Protein AF-M5AJB6-F1 (afdb_monomer_lite)

Secondary structure (DSSP, 8-state):
--SS--HHHHHHHHHHTT---TTS-GGG--HHHHHHHHTTSTTEEEEEEEE-TTS-EEEEEEEP-EEEEEE-SS-EEEEETTS-EE---TT-----EEEEES--HHHHTTHHHHHHHHHHT-TTHHHH--EEEE-TT--

Sequence (139 aa):
KHAFMQKVDVERDLKRLGFTPYGKLLDSIDLHRMERNLRVNSLLRGAELYASPSGQLYLTVEQKDPLFMVVRSDTSFYVSTDRSVIVPNLQYAAPVLMASGDISLSLATGPLFDLIAFISDDPFWSNFFAQVYVPDNGQ

Radius of gyration: 18.7 Å; chains: 1; bounding box: 46×28×57 Å

pLDDT: mean 87.96, std 9.35, range [40.88, 97.62]

Structure (mmCIF, N/CA/C/O backbone):
data_AF-M5AJB6-F1
#
_entry.id   AF-M5AJB6-F1
#
loop_
_atom_site.group_PDB
_atom_site.id
_atom_site.type_symbol
_atom_site.label_atom_id
_atom_site.label_alt_id
_atom_site.label_comp_id
_atom_site.label_asym_id
_atom_site.label_entity_id
_atom_site.label_seq_id
_atom_site.pdbx_PDB_ins_code
_atom_site.Cartn_x
_atom_site.Cartn_y
_atom_site.Cartn_z
_atom_site.occupancy
_atom_site.B_iso_or_equiv
_atom_site.auth_seq_id
_atom_site.auth_comp_id
_atom_site.auth_asym_id
_atom_site.auth_atom_id
_atom_site.pdbx_PDB_model_num
ATOM 1 N N . LYS A 1 1 ? 2.518 17.604 0.159 1.00 40.88 1 LYS A N 1
ATOM 2 C CA . LYS A 1 1 ? 1.750 16.457 -0.385 1.00 40.88 1 LYS A CA 1
ATOM 3 C C . LYS A 1 1 ? 2.081 15.259 0.483 1.00 40.88 1 LYS A C 1
ATOM 5 O O . LYS A 1 1 ? 3.253 14.924 0.570 1.00 40.88 1 LYS A O 1
ATOM 10 N N . HIS A 1 2 ? 1.108 14.714 1.206 1.00 49.09 2 HIS A N 1
ATOM 11 C CA . HIS A 1 2 ? 1.348 13.578 2.093 1.00 49.09 2 HIS A CA 1
ATOM 12 C C . HIS A 1 2 ? 1.319 12.307 1.245 1.00 49.09 2 HIS A C 1
ATOM 14 O O . HIS A 1 2 ? 0.309 12.031 0.605 1.00 49.09 2 HIS A O 1
ATOM 20 N N . ALA A 1 3 ? 2.434 11.577 1.195 1.00 57.22 3 ALA A N 1
ATOM 21 C CA . ALA A 1 3 ? 2.539 10.332 0.431 1.00 57.22 3 ALA A CA 1
ATOM 22 C C . ALA A 1 3 ? 1.650 9.203 1.000 1.00 57.22 3 ALA A C 1
ATOM 24 O O . ALA A 1 3 ? 1.432 8.204 0.326 1.00 57.22 3 ALA A O 1
ATOM 25 N N . PHE A 1 4 ? 1.100 9.391 2.209 1.00 70.12 4 PHE A N 1
ATOM 26 C CA . PHE A 1 4 ? 0.424 8.363 2.999 1.00 70.12 4 PHE A CA 1
ATOM 27 C C . PHE A 1 4 ? -0.831 8.877 3.713 1.00 70.12 4 PHE A C 1
ATOM 29 O O . PHE A 1 4 ? -0.957 10.076 3.998 1.00 70.12 4 PHE A O 1
ATOM 36 N N . MET A 1 5 ? -1.718 7.935 4.051 1.00 81.94 5 MET A N 1
ATOM 37 C CA . MET A 1 5 ? -2.955 8.150 4.800 1.00 81.94 5 MET A CA 1
ATOM 38 C C . MET A 1 5 ? -2.674 8.797 6.152 1.00 81.94 5 MET A C 1
ATOM 40 O O . MET A 1 5 ? -1.782 8.372 6.889 1.00 81.94 5 MET A O 1
ATOM 44 N N . GLN A 1 6 ? -3.451 9.828 6.477 1.00 85.75 6 GLN A N 1
ATOM 45 C CA . GLN A 1 6 ? -3.392 10.528 7.757 1.00 85.75 6 GLN A CA 1
ATOM 46 C C . GLN A 1 6 ? -4.560 10.113 8.655 1.00 85.75 6 GLN A C 1
ATOM 48 O O . GLN A 1 6 ? -5.562 9.568 8.191 1.00 85.75 6 GLN A O 1
ATOM 53 N N . LYS A 1 7 ? -4.484 10.447 9.949 1.00 88.12 7 LYS A N 1
ATOM 54 C CA . LYS A 1 7 ? -5.561 10.177 10.919 1.00 88.12 7 LYS A CA 1
ATOM 55 C C . LYS A 1 7 ? -6.944 10.623 10.416 1.00 88.12 7 LYS A C 1
ATOM 57 O O . LYS A 1 7 ? -7.909 9.878 10.535 1.00 88.12 7 LYS A O 1
ATOM 62 N N . VAL A 1 8 ? -7.029 11.810 9.810 1.00 88.56 8 VAL A N 1
ATOM 63 C CA . VAL A 1 8 ? -8.284 12.368 9.269 1.00 88.56 8 VAL A CA 1
ATOM 64 C C . VAL A 1 8 ? -8.886 11.524 8.142 1.00 88.56 8 VAL A C 1
ATOM 66 O O . VAL A 1 8 ? -10.101 11.517 7.946 1.00 88.56 8 VAL A O 1
ATOM 69 N N . ASP A 1 9 ? -8.055 10.808 7.392 1.00 88.06 9 ASP A N 1
ATOM 70 C CA . ASP A 1 9 ? -8.514 9.939 6.319 1.00 88.06 9 ASP A CA 1
ATOM 71 C C . ASP A 1 9 ? -9.038 8.618 6.877 1.00 88.06 9 ASP A C 1
ATOM 73 O O . ASP A 1 9 ? -10.121 8.191 6.489 1.00 88.06 9 ASP A O 1
ATOM 77 N N . VAL A 1 10 ? -8.344 8.041 7.865 1.00 88.88 10 VAL A N 1
ATOM 78 C CA . VAL A 1 10 ? -8.828 6.864 8.606 1.00 88.88 10 VAL A CA 1
ATOM 79 C C . VAL A 1 10 ? -10.180 7.169 9.257 1.00 88.88 10 VAL A C 1
ATOM 81 O O . VAL A 1 10 ? -11.124 6.393 9.136 1.00 88.88 10 VAL A O 1
ATOM 84 N N . GLU A 1 11 ? -10.325 8.337 9.890 1.00 89.31 11 GLU A N 1
ATOM 85 C CA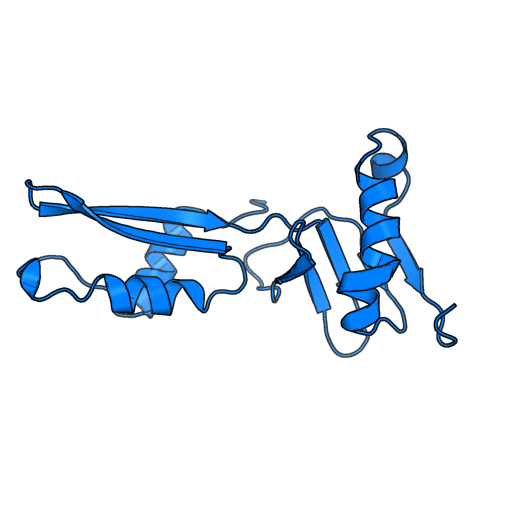 . GLU A 1 11 ? -11.602 8.788 10.456 1.00 89.31 11 GLU A CA 1
ATOM 86 C C . GLU A 1 11 ? -12.699 8.941 9.391 1.00 89.31 11 GLU A C 1
ATOM 88 O O . GLU A 1 11 ? -13.873 8.664 9.654 1.00 89.31 11 GLU A O 1
ATOM 93 N N . ARG A 1 12 ? -12.341 9.382 8.181 1.00 89.19 12 ARG A N 1
ATOM 94 C CA . ARG A 1 12 ? -13.278 9.507 7.059 1.00 89.19 12 ARG A CA 1
ATOM 95 C C . ARG A 1 12 ? -13.720 8.139 6.548 1.00 89.19 12 ARG A C 1
ATOM 97 O O . ARG A 1 12 ? -14.912 7.959 6.297 1.00 89.19 12 ARG A O 1
ATOM 104 N N . ASP A 1 13 ? -12.796 7.194 6.424 1.00 89.12 13 ASP A N 1
ATOM 105 C CA . ASP A 1 13 ? -13.084 5.823 6.007 1.00 89.12 13 ASP A CA 1
ATOM 106 C C . ASP A 1 13 ? -13.970 5.119 7.041 1.00 89.12 13 ASP A C 1
ATOM 108 O O . ASP A 1 13 ? -15.012 4.574 6.680 1.00 89.12 13 ASP A O 1
ATOM 112 N N . LEU A 1 14 ? -13.663 5.251 8.334 1.00 88.94 14 LEU A N 1
ATOM 113 C CA . LEU A 1 14 ? -14.521 4.768 9.421 1.00 88.94 14 LEU A CA 1
ATOM 114 C C . LEU A 1 14 ? -15.950 5.324 9.323 1.00 88.94 14 LEU A C 1
ATOM 116 O O . LEU A 1 14 ? -16.919 4.567 9.398 1.00 88.94 14 LEU A O 1
ATOM 120 N N . LYS A 1 15 ? -16.104 6.637 9.100 1.00 89.75 15 LYS A N 1
ATOM 121 C CA . LYS A 1 15 ? -17.425 7.267 8.922 1.00 89.75 15 LYS A CA 1
ATOM 122 C C . LYS A 1 15 ? -18.164 6.724 7.697 1.00 89.75 15 LYS A C 1
ATOM 124 O O . LYS A 1 15 ? -19.356 6.445 7.792 1.00 89.75 15 LYS A O 1
ATOM 129 N N . ARG A 1 16 ? -17.475 6.543 6.564 1.00 89.75 16 ARG A N 1
ATOM 130 C CA . ARG A 1 16 ? -18.052 5.957 5.337 1.00 89.75 16 ARG A CA 1
ATOM 131 C C . ARG A 1 16 ? -18.504 4.513 5.537 1.00 89.75 16 ARG A C 1
ATOM 133 O O . ARG A 1 16 ? -19.523 4.119 4.984 1.00 89.75 16 ARG A O 1
ATOM 140 N N . LEU A 1 17 ? -17.787 3.759 6.365 1.00 88.94 17 LEU A N 1
ATOM 141 C CA . LEU A 1 17 ? -18.144 2.401 6.776 1.00 88.94 17 LEU A CA 1
ATOM 142 C C . LEU A 1 17 ? -19.270 2.359 7.828 1.00 88.94 17 LEU A C 1
ATOM 144 O O . LEU A 1 17 ? -19.630 1.281 8.300 1.00 88.94 17 LEU A O 1
ATOM 148 N N . GLY A 1 18 ? -19.832 3.512 8.210 1.00 88.81 18 GLY A N 1
ATOM 149 C CA . GLY A 1 18 ? -20.912 3.618 9.193 1.00 88.81 18 GLY A CA 1
ATOM 150 C C . GLY A 1 18 ? -20.455 3.438 10.642 1.00 88.81 18 GLY A C 1
ATOM 151 O O . GLY A 1 18 ? -21.290 3.249 11.532 1.00 88.81 18 GLY A O 1
ATOM 152 N N . PHE A 1 19 ? -19.146 3.496 10.909 1.00 89.00 19 PHE A N 1
ATOM 153 C CA . PHE A 1 19 ? -18.619 3.333 12.256 1.00 89.00 19 PHE A CA 1
ATOM 154 C C . PHE A 1 19 ? -18.970 4.537 13.130 1.00 89.00 19 PHE A C 1
ATOM 156 O O . PHE A 1 19 ? -18.427 5.632 12.997 1.00 89.00 19 PHE A O 1
ATOM 163 N N . THR A 1 20 ? -19.914 4.315 14.037 1.00 86.38 20 THR A N 1
ATOM 164 C CA . THR A 1 20 ? -20.468 5.318 14.951 1.00 86.38 20 THR A CA 1
ATOM 165 C C . THR A 1 20 ? -20.502 4.726 16.360 1.00 86.38 20 THR A C 1
ATOM 167 O O . THR A 1 20 ? -21.552 4.247 16.793 1.00 86.38 20 THR A O 1
ATOM 170 N N . PRO A 1 21 ? -19.350 4.658 17.051 1.00 83.88 21 PRO A N 1
ATOM 171 C CA . PRO A 1 21 ? -19.248 3.991 18.351 1.00 83.88 21 PRO A CA 1
ATOM 172 C C . PRO A 1 21 ? -19.780 4.847 19.511 1.00 83.88 21 PRO A C 1
ATOM 174 O O . PRO A 1 21 ? -20.109 4.322 20.570 1.00 83.88 21 PRO A O 1
ATOM 177 N N . TYR A 1 22 ? -19.880 6.165 19.325 1.00 84.31 22 TYR A N 1
ATOM 178 C CA . TYR A 1 22 ? -20.292 7.094 20.376 1.00 84.31 22 TYR A CA 1
ATOM 179 C C . TYR A 1 22 ? -21.723 6.822 20.855 1.00 84.31 22 TYR A C 1
ATOM 181 O O . TYR A 1 22 ? -22.648 6.726 20.048 1.00 84.31 22 TYR A O 1
ATOM 189 N N . GLY A 1 23 ? -21.896 6.718 22.176 1.00 83.25 23 GLY A N 1
ATOM 190 C CA . GLY A 1 23 ? -23.195 6.477 22.812 1.00 83.25 23 GLY A CA 1
ATOM 191 C C . GLY A 1 23 ? -23.712 5.037 22.706 1.00 83.25 23 GLY A C 1
ATOM 192 O O . GLY A 1 23 ? -24.830 4.774 23.141 1.00 83.25 23 GLY A O 1
ATOM 193 N N . LYS A 1 24 ? -22.927 4.105 22.149 1.00 85.38 24 LYS A N 1
ATOM 194 C CA . LYS A 1 24 ? -23.263 2.676 22.096 1.00 85.38 24 LYS A CA 1
ATOM 195 C C . LYS A 1 24 ? -22.578 1.912 23.224 1.00 85.38 24 LYS A C 1
ATOM 197 O O . LYS A 1 24 ? -21.483 2.271 23.652 1.00 85.38 24 LYS A O 1
ATOM 202 N N . LEU A 1 25 ? -23.219 0.836 23.679 1.00 85.44 25 LEU A N 1
ATOM 203 C CA . LEU A 1 25 ? -22.589 -0.124 24.587 1.00 85.44 25 LEU A CA 1
ATOM 204 C C . LEU A 1 25 ? -21.420 -0.794 23.870 1.00 85.44 25 LEU A C 1
ATOM 206 O O . LEU A 1 25 ? -21.577 -1.211 22.723 1.00 85.44 25 LEU A O 1
ATOM 210 N N . LEU A 1 26 ? -20.279 -0.925 24.543 1.00 83.62 26 LEU A N 1
ATOM 211 C CA . LEU A 1 26 ? -19.068 -1.481 23.941 1.00 83.62 26 LEU A CA 1
ATOM 212 C C . LEU A 1 26 ? -19.302 -2.883 23.356 1.00 83.62 26 LEU A C 1
ATOM 214 O O . LEU A 1 26 ? -18.948 -3.131 22.209 1.00 83.62 26 LEU A O 1
ATOM 218 N N . ASP A 1 27 ? -20.019 -3.732 24.092 1.00 85.25 27 ASP A N 1
ATOM 219 C CA . ASP A 1 27 ? -20.371 -5.103 23.692 1.00 85.25 27 ASP A CA 1
ATOM 220 C C . ASP A 1 27 ? -21.280 -5.169 22.452 1.00 85.25 27 ASP A C 1
ATOM 222 O O . ASP A 1 27 ? -21.392 -6.209 21.810 1.00 85.25 27 ASP A O 1
ATOM 226 N N . SER A 1 28 ? -21.937 -4.060 22.093 1.00 86.69 28 SER A N 1
ATOM 227 C CA . SER A 1 28 ? -22.770 -3.972 20.884 1.00 86.69 28 SER A CA 1
ATOM 228 C C . SER A 1 28 ? -21.977 -3.591 19.629 1.00 86.69 28 SER A C 1
ATOM 230 O O . SER A 1 28 ? -22.531 -3.574 18.527 1.00 86.69 28 SER A O 1
ATOM 232 N N . ILE A 1 29 ? -20.693 -3.249 19.778 1.00 87.31 29 ILE A N 1
ATOM 233 C CA . ILE A 1 29 ? -19.833 -2.801 18.688 1.00 87.31 29 ILE A CA 1
ATOM 234 C C . ILE A 1 29 ? -19.021 -3.991 18.175 1.00 87.31 29 ILE A C 1
ATOM 236 O O . ILE A 1 29 ? -18.123 -4.493 18.843 1.00 87.31 29 ILE A O 1
ATOM 240 N N . ASP A 1 30 ? -19.292 -4.406 16.939 1.00 89.31 30 ASP A N 1
ATOM 241 C CA . ASP A 1 30 ? -18.524 -5.456 16.267 1.00 89.31 30 ASP A CA 1
ATOM 242 C C . ASP A 1 30 ? -17.188 -4.897 15.744 1.00 89.31 30 ASP A C 1
ATOM 244 O O . ASP A 1 30 ? -17.082 -4.422 14.605 1.00 89.31 30 ASP A O 1
ATOM 248 N N . LEU A 1 31 ? -16.169 -4.915 16.610 1.00 90.56 31 LEU A N 1
ATOM 249 C CA . LEU A 1 31 ? -14.827 -4.425 16.288 1.00 90.56 31 LEU A CA 1
ATOM 250 C C . LEU A 1 31 ? -14.186 -5.250 15.163 1.00 90.56 31 LEU A C 1
ATOM 252 O O . LEU A 1 31 ? -13.635 -4.678 14.224 1.00 90.56 31 LEU A O 1
ATOM 256 N N . HIS A 1 32 ? -14.353 -6.574 15.183 1.00 90.25 32 HIS A N 1
ATOM 257 C CA . HIS A 1 32 ? -13.795 -7.472 14.170 1.00 90.25 32 HIS A CA 1
ATOM 258 C C . HIS A 1 32 ? -14.357 -7.228 12.773 1.00 90.25 32 HIS A C 1
ATOM 260 O O . HIS A 1 32 ? -13.634 -7.283 11.775 1.00 90.25 32 HIS A O 1
ATOM 266 N N . ARG A 1 33 ? -15.658 -6.948 12.659 1.00 91.38 33 ARG A N 1
ATOM 267 C CA . ARG A 1 33 ? -16.243 -6.537 11.381 1.00 91.38 33 ARG A CA 1
ATOM 268 C C . ARG A 1 33 ? -15.644 -5.225 10.897 1.00 91.38 33 ARG A C 1
ATOM 270 O O . ARG A 1 33 ? -15.413 -5.092 9.697 1.00 91.38 33 ARG A O 1
ATOM 277 N N . MET A 1 34 ? -15.380 -4.279 11.794 1.00 90.38 34 MET A N 1
ATOM 278 C CA . MET A 1 34 ? -14.765 -3.011 11.413 1.00 90.38 34 MET A CA 1
ATOM 279 C C . MET A 1 34 ? -13.321 -3.191 10.932 1.00 90.38 34 MET A C 1
ATOM 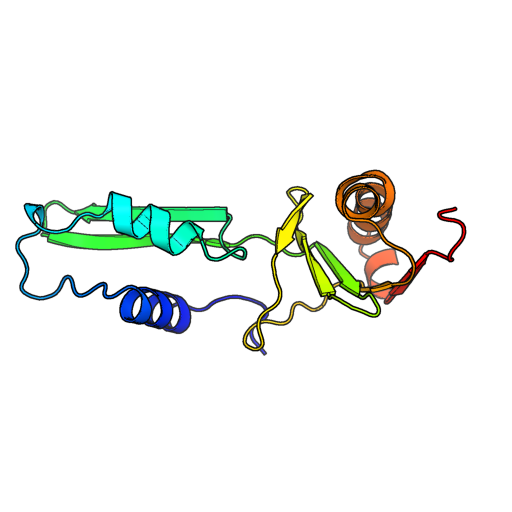281 O O . MET A 1 34 ? -12.969 -2.653 9.885 1.00 90.38 34 MET A O 1
ATOM 285 N N . GLU A 1 35 ? -12.521 -4.017 11.608 1.00 91.44 35 GLU A N 1
ATOM 286 C CA . GLU A 1 35 ? -11.172 -4.386 11.154 1.00 91.44 35 GLU A CA 1
ATOM 287 C C . GLU A 1 35 ? -11.197 -4.996 9.747 1.00 91.44 35 GLU A C 1
ATOM 289 O O . GLU A 1 35 ? -10.437 -4.578 8.872 1.00 91.44 35 GLU A O 1
ATOM 294 N N . ARG A 1 36 ? -12.106 -5.952 9.493 1.00 91.00 36 ARG A N 1
ATOM 295 C CA . ARG A 1 36 ? -12.267 -6.566 8.163 1.00 91.00 36 ARG A CA 1
ATOM 296 C C . ARG A 1 36 ? -12.658 -5.544 7.100 1.00 91.00 36 ARG A C 1
ATOM 298 O O . ARG A 1 36 ? -12.114 -5.578 6.002 1.00 91.00 36 ARG A O 1
ATOM 305 N N . ASN A 1 37 ? -13.575 -4.635 7.422 1.00 91.81 37 ASN A N 1
ATOM 306 C CA . ASN A 1 37 ? -14.015 -3.602 6.489 1.00 91.81 37 ASN A CA 1
ATOM 307 C C . ASN A 1 37 ? -12.889 -2.613 6.154 1.00 91.81 37 ASN A C 1
ATOM 309 O O . ASN A 1 37 ? -12.743 -2.236 4.995 1.00 91.81 37 ASN A O 1
ATOM 313 N N . LEU A 1 38 ? -12.075 -2.218 7.138 1.00 89.75 38 LEU A N 1
ATOM 314 C CA . LEU A 1 38 ? -10.911 -1.360 6.906 1.00 89.75 38 LEU A CA 1
ATOM 315 C C . LEU A 1 38 ? -9.881 -2.041 5.996 1.00 89.75 38 LEU A C 1
ATOM 317 O O . LEU A 1 38 ? -9.355 -1.400 5.090 1.00 89.75 38 LEU A O 1
ATOM 321 N N . ARG A 1 39 ? -9.649 -3.349 6.166 1.00 88.56 39 ARG A N 1
ATOM 322 C CA . ARG A 1 39 ? -8.715 -4.138 5.337 1.00 88.56 39 ARG A CA 1
ATOM 323 C C . ARG A 1 39 ? -9.109 -4.243 3.857 1.00 88.56 39 ARG A C 1
ATOM 325 O O . ARG A 1 39 ? -8.278 -4.643 3.050 1.00 88.56 39 ARG A O 1
ATOM 332 N N . VAL A 1 40 ? -10.333 -3.864 3.473 1.00 88.88 40 VAL A N 1
ATOM 333 C CA . VAL A 1 40 ? -10.727 -3.740 2.053 1.00 88.88 40 VAL A CA 1
ATOM 334 C C . VAL A 1 40 ? -9.939 -2.625 1.356 1.00 88.88 40 VAL A C 1
ATOM 336 O O . VAL A 1 40 ? -9.721 -2.675 0.144 1.00 88.88 40 VAL A O 1
ATOM 339 N N . ASN A 1 41 ? -9.478 -1.619 2.102 1.00 88.94 41 ASN A N 1
ATOM 340 C CA . ASN A 1 41 ? -8.608 -0.591 1.559 1.00 88.94 41 ASN A CA 1
ATOM 341 C C . ASN A 1 41 ? -7.227 -1.190 1.245 1.00 88.94 41 ASN A C 1
ATOM 343 O O . ASN A 1 41 ? -6.454 -1.497 2.148 1.00 88.94 41 ASN A O 1
ATOM 347 N N . SER A 1 42 ? -6.908 -1.318 -0.048 1.00 90.19 42 SER A N 1
ATOM 348 C CA . SER A 1 42 ? -5.675 -1.964 -0.531 1.00 90.19 42 SER A CA 1
ATOM 349 C C . SER A 1 42 ? -4.367 -1.333 -0.038 1.00 90.19 42 SER A C 1
ATOM 351 O O . SER A 1 42 ? -3.330 -1.995 -0.105 1.00 90.19 42 SER A O 1
ATOM 353 N N . LEU A 1 43 ? -4.412 -0.090 0.462 1.00 90.56 43 LEU A N 1
ATOM 354 C CA . LEU A 1 43 ? -3.276 0.599 1.078 1.00 90.56 43 LEU A CA 1
ATOM 355 C C . LEU A 1 43 ? -2.926 0.026 2.457 1.00 90.56 43 LEU A C 1
ATOM 357 O O . LEU A 1 43 ? -1.798 0.183 2.914 1.00 90.56 43 LEU A O 1
ATOM 361 N N . LEU A 1 44 ? -3.871 -0.625 3.137 1.00 91.50 44 LEU A N 1
ATOM 362 C CA . LEU A 1 44 ? -3.658 -1.145 4.481 1.00 91.50 44 LEU A CA 1
ATOM 363 C C . LEU A 1 44 ? -3.090 -2.562 4.414 1.00 91.50 44 LEU A C 1
ATOM 365 O O . LEU A 1 44 ? -3.663 -3.454 3.788 1.00 91.50 44 LEU A O 1
ATOM 369 N N . ARG A 1 45 ? -1.964 -2.778 5.095 1.00 92.00 45 ARG A N 1
ATOM 370 C CA . ARG A 1 45 ? -1.453 -4.117 5.406 1.00 92.00 45 ARG A CA 1
ATOM 371 C C . ARG A 1 45 ? -2.240 -4.717 6.569 1.00 92.00 45 ARG A C 1
ATOM 373 O O . ARG A 1 45 ? -2.605 -5.893 6.541 1.00 92.00 45 ARG A O 1
ATOM 380 N N . GLY A 1 46 ? -2.542 -3.894 7.571 1.00 92.06 46 GLY A N 1
ATOM 381 C CA . GLY A 1 46 ? -3.207 -4.319 8.794 1.00 92.06 46 GLY A CA 1
ATOM 382 C C . GLY A 1 46 ? -4.068 -3.225 9.410 1.00 92.06 46 GLY A C 1
ATOM 383 O O . GLY A 1 46 ? -3.807 -2.033 9.256 1.00 92.06 46 GLY A O 1
ATOM 384 N N . ALA A 1 47 ? -5.105 -3.659 10.118 1.00 93.56 47 ALA A N 1
ATOM 385 C CA . ALA A 1 47 ? -5.904 -2.824 11.001 1.00 93.56 47 ALA A CA 1
ATOM 386 C C . ALA A 1 47 ? -6.255 -3.647 12.243 1.00 93.56 47 ALA A C 1
ATOM 388 O O . ALA A 1 47 ? -6.711 -4.790 12.105 1.00 93.56 47 ALA A O 1
ATOM 389 N N . GLU A 1 48 ? -6.027 -3.064 13.414 1.00 94.25 48 GLU A N 1
ATOM 390 C CA . GLU A 1 48 ? -6.327 -3.639 14.725 1.00 94.25 48 GLU A CA 1
ATOM 391 C C . GLU A 1 48 ? -7.133 -2.630 15.534 1.00 94.25 48 GLU A C 1
ATOM 393 O O . GLU A 1 48 ? -6.708 -1.490 15.725 1.00 94.25 48 GLU A O 1
ATOM 398 N N . LEU A 1 49 ? -8.308 -3.046 15.989 1.00 92.38 49 LEU A N 1
ATOM 399 C CA . LEU A 1 49 ? -9.254 -2.227 16.722 1.00 92.38 49 LEU A CA 1
ATOM 400 C C . LEU A 1 49 ? -9.594 -2.923 18.035 1.00 92.38 49 LEU A C 1
ATOM 402 O O . LEU A 1 49 ? -10.188 -3.998 18.051 1.00 92.38 49 LEU A O 1
ATOM 406 N N . TYR A 1 50 ? -9.276 -2.276 19.148 1.00 90.19 50 TYR A N 1
ATOM 407 C CA . TYR A 1 50 ? -9.542 -2.818 20.476 1.00 90.19 50 TYR A CA 1
ATOM 408 C C . TYR A 1 50 ? -10.078 -1.751 21.424 1.00 90.19 50 TYR A C 1
ATOM 410 O O . TYR A 1 50 ? -10.025 -0.549 21.153 1.00 90.19 50 TYR A O 1
ATOM 418 N N . ALA A 1 51 ? -10.603 -2.210 22.555 1.00 90.50 51 ALA A N 1
ATOM 419 C CA . ALA A 1 51 ? -11.123 -1.363 23.610 1.00 90.50 51 ALA A CA 1
ATOM 420 C C . ALA A 1 51 ? -10.302 -1.528 24.889 1.00 90.50 51 ALA A C 1
ATOM 422 O O . ALA A 1 51 ? -9.969 -2.647 25.279 1.00 90.50 51 ALA A O 1
ATOM 423 N N . SER A 1 52 ? -9.983 -0.425 25.562 1.00 90.12 52 SER A N 1
ATOM 424 C CA . SER A 1 52 ? -9.417 -0.481 26.908 1.00 90.12 52 SER A CA 1
ATOM 425 C C . SER A 1 52 ? -10.486 -0.833 27.949 1.00 90.12 52 SER A C 1
ATOM 427 O O . SER A 1 52 ? -11.677 -0.610 27.717 1.00 90.12 52 SER A O 1
ATOM 429 N N . PRO A 1 53 ? -10.080 -1.254 29.163 1.00 87.50 53 PRO A N 1
ATOM 430 C CA . PRO A 1 53 ? -11.001 -1.410 30.292 1.00 87.50 53 PRO A CA 1
ATOM 431 C C . PRO A 1 53 ? -11.780 -0.134 30.652 1.00 87.50 53 PRO A C 1
ATOM 433 O O . PRO A 1 53 ? -12.858 -0.210 31.228 1.00 87.50 53 PRO A O 1
ATOM 436 N N . SER A 1 54 ? -11.253 1.047 30.304 1.00 88.00 54 SER A N 1
ATOM 437 C CA . SER A 1 54 ? -11.929 2.338 30.488 1.00 88.00 54 SER A CA 1
ATOM 438 C C . SER A 1 54 ? -12.954 2.667 29.393 1.00 88.00 54 SER A C 1
ATOM 440 O O . SER A 1 54 ? -13.537 3.749 29.417 1.00 88.00 54 SER A O 1
ATOM 442 N N . GLY A 1 55 ? -13.169 1.768 28.427 1.00 83.31 55 GLY A N 1
ATOM 443 C CA . GLY A 1 55 ? -14.114 1.955 27.325 1.00 83.31 55 GLY A CA 1
ATOM 444 C C . GLY A 1 55 ? -13.602 2.858 26.199 1.00 83.31 55 GLY A C 1
ATOM 445 O O . GLY A 1 55 ? -14.399 3.327 25.389 1.00 83.31 55 GLY A O 1
ATOM 446 N N . GLN A 1 56 ? -12.293 3.124 26.131 1.00 88.19 56 GLN A N 1
ATOM 447 C CA . GLN A 1 56 ? -11.694 3.884 25.030 1.00 88.19 56 GLN A CA 1
ATOM 448 C C . GLN A 1 56 ? -11.347 2.947 23.876 1.00 88.19 56 GLN A C 1
ATOM 450 O O . GLN A 1 56 ? -10.771 1.883 24.093 1.00 88.19 56 GLN A O 1
ATOM 455 N N . LEU A 1 57 ? -11.677 3.355 22.651 1.00 88.62 57 LEU A N 1
ATOM 456 C CA . LEU A 1 57 ? -11.338 2.609 21.443 1.00 88.62 57 LEU A CA 1
ATOM 457 C C . LEU A 1 57 ? -9.994 3.066 20.882 1.00 88.62 57 LEU A C 1
ATOM 459 O O . LEU A 1 57 ? -9.757 4.264 20.715 1.00 88.62 57 LEU A O 1
ATOM 463 N N . TYR A 1 58 ? -9.159 2.098 20.533 1.00 91.56 58 TYR A N 1
ATOM 464 C CA . TYR A 1 58 ? -7.856 2.295 19.918 1.00 91.56 58 TYR A CA 1
ATOM 465 C C . TYR A 1 58 ? -7.832 1.588 18.575 1.00 91.56 58 TYR A C 1
ATOM 467 O O . TYR A 1 58 ? -8.174 0.411 18.491 1.00 91.56 58 TYR A O 1
ATOM 475 N N . LEU A 1 59 ? -7.426 2.319 17.540 1.00 91.06 59 LEU A N 1
ATOM 476 C CA . LEU A 1 59 ? -7.238 1.799 16.194 1.00 91.06 59 LEU A CA 1
ATOM 477 C C . LEU A 1 59 ? -5.774 1.971 15.798 1.00 91.06 59 LEU A C 1
ATOM 479 O O . LEU A 1 59 ? -5.292 3.100 15.685 1.00 91.06 59 LEU A 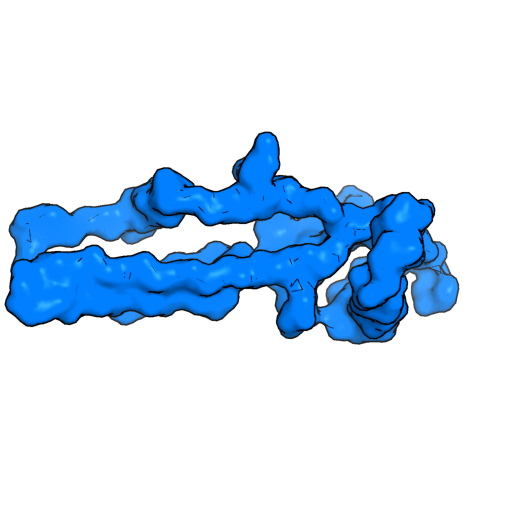O 1
ATOM 483 N N . THR A 1 60 ? -5.107 0.855 15.536 1.00 93.12 60 THR A N 1
ATOM 484 C CA . THR A 1 60 ? -3.786 0.812 14.913 1.00 93.12 60 THR A CA 1
ATOM 485 C C . THR A 1 60 ? -3.959 0.421 13.454 1.00 93.12 60 THR A C 1
ATOM 487 O O . THR A 1 60 ? -4.638 -0.554 13.137 1.00 93.12 60 THR A O 1
ATOM 490 N N . VAL A 1 61 ? -3.354 1.191 12.553 1.00 91.56 61 VAL A N 1
ATOM 491 C CA . VAL A 1 61 ? -3.373 0.929 11.113 1.00 91.56 61 VAL A CA 1
ATOM 492 C C . VAL A 1 61 ? -1.941 0.829 10.619 1.00 91.56 61 VAL A C 1
ATOM 494 O O . VAL A 1 61 ? -1.154 1.753 10.813 1.00 91.56 61 VAL A O 1
ATOM 497 N N . GLU A 1 62 ? -1.625 -0.271 9.947 1.00 92.19 62 GLU A N 1
ATOM 498 C CA . GLU A 1 62 ? -0.354 -0.467 9.258 1.00 92.19 62 GLU A CA 1
ATOM 499 C C . GLU A 1 62 ? -0.574 -0.263 7.758 1.00 92.19 62 GLU A C 1
ATOM 501 O O . GLU A 1 62 ? -1.367 -0.969 7.127 1.00 92.19 62 GLU A O 1
ATOM 506 N N . GLN A 1 63 ? 0.110 0.725 7.189 1.00 91.31 63 GLN A N 1
ATOM 507 C CA . GLN A 1 63 ? 0.061 1.018 5.759 1.00 91.31 63 GLN A CA 1
ATOM 508 C C . GLN A 1 63 ? 1.150 0.236 5.030 1.00 91.31 63 GLN A C 1
ATOM 510 O O . GLN A 1 63 ? 2.245 0.040 5.552 1.00 91.31 63 GLN A O 1
ATOM 515 N N . LYS A 1 64 ? 0.851 -0.191 3.807 1.00 92.88 64 LYS A N 1
ATOM 516 C CA . LYS A 1 64 ? 1.850 -0.737 2.896 1.00 92.88 64 LYS A CA 1
ATOM 517 C C . LYS A 1 64 ? 2.766 0.374 2.399 1.00 92.88 64 LYS A C 1
ATOM 519 O O . LYS A 1 64 ? 2.320 1.501 2.183 1.00 92.88 64 LYS A O 1
ATOM 524 N N . ASP A 1 65 ? 4.017 0.013 2.155 1.00 91.81 65 ASP A N 1
ATOM 525 C CA . ASP A 1 65 ? 5.017 0.918 1.603 1.00 91.81 65 ASP A CA 1
ATOM 526 C C . ASP A 1 65 ? 5.154 0.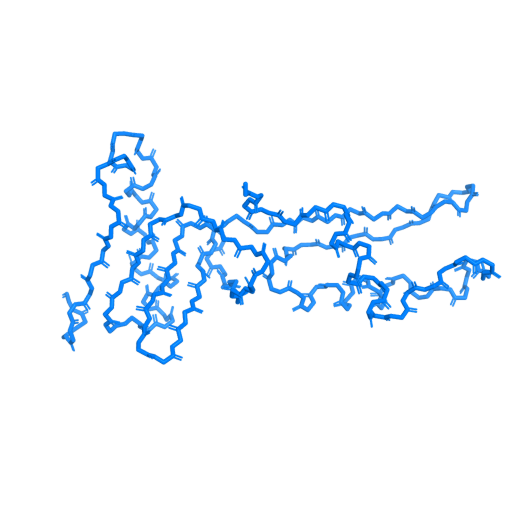679 0.089 1.00 91.81 65 ASP A C 1
ATOM 528 O O . ASP A 1 65 ? 5.551 -0.423 -0.307 1.00 91.81 65 ASP A O 1
ATOM 532 N N . PRO A 1 66 ? 4.742 1.622 -0.776 1.00 93.50 66 PRO A N 1
ATOM 533 C CA . PRO A 1 66 ? 4.868 1.481 -2.221 1.00 93.50 66 PRO A CA 1
ATOM 534 C C . PRO A 1 66 ? 6.344 1.516 -2.637 1.00 93.50 66 PRO A C 1
ATOM 536 O O . PRO A 1 66 ? 7.068 2.440 -2.289 1.00 93.50 66 PRO A O 1
ATOM 539 N N . LEU A 1 67 ? 6.768 0.539 -3.440 1.00 94.44 67 LEU A N 1
ATOM 540 C CA . LEU A 1 67 ? 8.122 0.468 -3.992 1.00 94.44 67 LEU A CA 1
ATOM 541 C C . LEU A 1 67 ? 8.201 1.123 -5.379 1.00 94.44 67 LEU A C 1
ATOM 543 O O . LEU A 1 67 ? 9.127 1.876 -5.663 1.00 94.44 67 LEU A O 1
ATOM 547 N N . PHE A 1 68 ? 7.221 0.853 -6.245 1.00 95.38 68 PHE A N 1
ATOM 548 C CA . PHE A 1 68 ? 7.121 1.444 -7.583 1.00 95.38 68 PHE A CA 1
ATOM 549 C C . PHE A 1 68 ? 5.684 1.454 -8.098 1.00 95.38 68 PHE A C 1
ATOM 551 O O . PHE A 1 68 ? 4.806 0.774 -7.561 1.00 95.38 68 PHE A O 1
ATOM 558 N N . MET A 1 69 ? 5.438 2.245 -9.139 1.00 95.56 69 MET A N 1
ATOM 559 C CA . MET A 1 69 ? 4.147 2.349 -9.809 1.00 95.56 69 MET A CA 1
ATOM 560 C C . MET A 1 69 ? 4.223 1.728 -11.196 1.00 95.56 69 MET A C 1
ATOM 562 O O . MET A 1 69 ? 5.028 2.151 -12.016 1.00 95.56 69 MET A O 1
ATOM 566 N N . VAL A 1 70 ? 3.351 0.770 -11.483 1.00 96.62 70 VAL A N 1
ATOM 567 C CA . VAL A 1 70 ? 3.104 0.289 -12.840 1.00 96.62 70 VAL A CA 1
ATOM 568 C C . VAL A 1 70 ? 2.094 1.215 -13.511 1.00 96.62 70 VAL A C 1
ATOM 570 O O . VAL A 1 70 ? 1.028 1.486 -12.954 1.00 96.62 70 VAL A O 1
ATOM 573 N N . VAL A 1 71 ? 2.426 1.686 -14.710 1.00 94.25 71 VAL A N 1
ATOM 574 C CA . VAL A 1 71 ? 1.584 2.534 -15.558 1.00 94.25 71 VAL A CA 1
ATOM 575 C C . VAL A 1 71 ? 1.380 1.835 -16.896 1.00 94.25 71 VAL A C 1
ATOM 577 O O . VAL A 1 71 ? 2.317 1.682 -17.681 1.00 94.25 71 VAL A O 1
ATOM 580 N N . ARG A 1 72 ? 0.143 1.418 -17.160 1.00 89.94 72 ARG A N 1
ATOM 581 C CA . ARG A 1 72 ? -0.284 0.813 -18.426 1.00 89.94 72 ARG A CA 1
ATOM 582 C C . ARG A 1 72 ? -1.291 1.724 -19.119 1.00 89.94 72 ARG A C 1
ATOM 584 O O . ARG A 1 72 ? -1.736 2.725 -18.561 1.00 89.94 72 ARG A O 1
ATOM 591 N N . SER A 1 73 ? -1.648 1.378 -20.350 1.00 85.88 73 SER A N 1
ATOM 592 C CA . SER A 1 73 ? -2.642 2.118 -21.132 1.00 85.88 73 SER A CA 1
ATOM 593 C C . SER A 1 73 ? -4.045 2.081 -20.513 1.00 85.88 73 SER A C 1
ATOM 595 O O . SER A 1 73 ? -4.800 3.038 -20.658 1.00 85.88 73 SER A O 1
ATOM 597 N N . ASP A 1 74 ? -4.389 0.992 -19.826 1.00 87.19 74 ASP A N 1
ATOM 598 C CA . ASP A 1 74 ? -5.716 0.715 -19.271 1.00 87.19 74 ASP A CA 1
ATOM 599 C C . ASP A 1 74 ? -5.796 0.881 -17.749 1.00 87.19 74 ASP A C 1
ATOM 601 O O . ASP A 1 74 ? -6.864 1.167 -17.204 1.00 87.19 74 ASP A O 1
ATOM 605 N N . THR A 1 75 ? -4.684 0.687 -17.044 1.00 90.69 75 THR A N 1
ATOM 606 C CA . THR A 1 75 ? -4.661 0.688 -15.585 1.00 90.69 75 THR A CA 1
ATOM 607 C C . THR A 1 75 ? -3.318 1.126 -15.022 1.00 90.69 75 THR A C 1
ATOM 609 O O . THR A 1 75 ? -2.274 0.993 -15.658 1.00 90.69 75 THR A O 1
ATOM 612 N N . SER A 1 76 ? -3.344 1.592 -13.778 1.00 93.00 76 SER A N 1
ATOM 613 C CA . SER A 1 76 ? -2.138 1.870 -13.014 1.00 93.00 76 SER A CA 1
ATOM 614 C C . SER A 1 76 ? -2.290 1.338 -11.604 1.00 93.00 76 SER A C 1
ATOM 616 O O . SER A 1 76 ? -3.376 1.393 -11.023 1.00 93.00 76 SER A O 1
ATOM 618 N N . PHE A 1 77 ? -1.197 0.845 -11.040 1.00 95.25 77 PHE A N 1
ATOM 619 C CA . PHE A 1 77 ? -1.174 0.340 -9.676 1.00 95.25 77 PHE A CA 1
ATOM 620 C C . PHE A 1 77 ? 0.210 0.437 -9.061 1.00 95.25 77 PHE A C 1
ATOM 622 O O . PHE A 1 77 ? 1.210 0.411 -9.770 1.00 95.25 77 PHE A O 1
ATOM 629 N N . TYR A 1 78 ? 0.276 0.551 -7.738 1.00 95.56 78 TYR A N 1
ATOM 630 C CA . TYR A 1 78 ? 1.551 0.434 -7.043 1.00 95.56 78 TYR A CA 1
ATOM 631 C C . TYR A 1 78 ? 1.819 -1.022 -6.688 1.00 95.56 78 TYR A C 1
ATOM 633 O O . TYR A 1 78 ? 0.894 -1.770 -6.362 1.00 95.56 78 TYR A O 1
ATOM 641 N N . VAL A 1 79 ? 3.093 -1.390 -6.691 1.00 97.00 79 VAL A N 1
ATOM 642 C CA . VAL A 1 79 ? 3.588 -2.612 -6.064 1.00 97.00 79 VAL A CA 1
ATOM 643 C C . VAL A 1 79 ? 4.295 -2.203 -4.779 1.00 97.00 79 VAL A C 1
ATOM 645 O O . VAL A 1 79 ? 5.155 -1.323 -4.801 1.00 97.00 79 VAL A O 1
ATOM 648 N N . SER A 1 80 ? 3.901 -2.787 -3.651 1.00 95.62 80 SER A N 1
ATOM 649 C CA . SER A 1 80 ? 4.504 -2.514 -2.346 1.00 95.62 80 SER A CA 1
ATOM 650 C C . SER A 1 80 ? 5.691 -3.415 -2.048 1.00 95.62 80 SER A C 1
ATOM 652 O O . SER A 1 80 ? 5.875 -4.449 -2.682 1.00 95.62 80 SER A O 1
ATOM 654 N N . THR A 1 81 ? 6.481 -3.046 -1.041 1.00 95.69 81 THR A N 1
ATOM 655 C CA . THR A 1 81 ? 7.672 -3.784 -0.582 1.00 95.69 81 THR A CA 1
ATOM 656 C C . THR A 1 81 ? 7.394 -5.237 -0.174 1.00 95.69 81 THR A C 1
ATOM 658 O O . THR A 1 81 ? 8.287 -6.074 -0.238 1.00 95.69 81 THR A O 1
ATOM 661 N N . ASP A 1 82 ? 6.148 -5.575 0.174 1.00 95.31 82 ASP A N 1
ATOM 662 C CA . ASP A 1 82 ? 5.686 -6.951 0.422 1.00 95.31 82 ASP A CA 1
ATOM 663 C C . ASP A 1 82 ? 5.169 -7.677 -0.838 1.00 95.31 82 ASP A C 1
ATOM 665 O O . ASP A 1 82 ? 4.485 -8.695 -0.735 1.00 95.31 82 ASP A O 1
ATOM 669 N N . ARG A 1 83 ? 5.489 -7.155 -2.031 1.00 96.94 83 ARG A N 1
ATOM 670 C CA . ARG A 1 83 ? 5.072 -7.639 -3.363 1.00 96.94 83 ARG A CA 1
ATOM 671 C C . ARG A 1 83 ? 3.564 -7.634 -3.610 1.00 96.94 83 ARG A C 1
ATOM 673 O O . ARG A 1 83 ? 3.107 -8.180 -4.614 1.00 96.94 83 ARG A O 1
ATOM 680 N N . SER A 1 84 ? 2.774 -7.028 -2.728 1.00 95.62 84 SER A N 1
ATOM 681 C CA . SER A 1 84 ? 1.337 -6.884 -2.945 1.00 95.62 84 SER A CA 1
ATOM 682 C C . SER A 1 84 ? 1.010 -5.638 -3.772 1.00 95.62 84 SER A C 1
ATOM 684 O O . SER A 1 84 ? 1.852 -4.774 -4.009 1.00 95.62 84 SER A O 1
ATOM 686 N N . VAL A 1 85 ? -0.228 -5.560 -4.260 1.00 95.31 85 VAL A N 1
ATOM 687 C CA . VAL A 1 85 ? -0.696 -4.425 -5.062 1.00 95.31 85 VAL A CA 1
ATOM 688 C C . VAL A 1 85 ? -1.462 -3.433 -4.193 1.00 95.31 85 VAL A C 1
ATOM 690 O O . VAL A 1 85 ? -2.250 -3.825 -3.325 1.00 95.31 85 VAL A O 1
ATOM 693 N N . ILE A 1 86 ? -1.260 -2.146 -4.471 1.00 94.06 86 ILE A N 1
ATOM 694 C CA . ILE A 1 86 ? -2.082 -1.046 -3.966 1.00 94.06 86 ILE A CA 1
ATOM 695 C C . ILE A 1 86 ? -2.788 -0.403 -5.158 1.00 94.06 86 ILE A C 1
ATOM 697 O O . ILE A 1 86 ? -2.153 0.070 -6.106 1.00 94.06 86 ILE A O 1
ATOM 701 N N . VAL A 1 87 ? -4.116 -0.359 -5.092 1.00 91.69 87 VAL A N 1
ATOM 702 C CA . VAL A 1 87 ? -4.940 0.356 -6.064 1.00 91.69 87 VAL A CA 1
ATOM 703 C C . VAL A 1 87 ? -4.815 1.855 -5.774 1.00 91.69 87 VAL A C 1
ATOM 705 O O . VAL A 1 87 ? -5.087 2.282 -4.646 1.00 91.69 87 VAL A O 1
ATOM 708 N N . PRO A 1 88 ? -4.395 2.670 -6.754 1.00 87.00 88 PRO A N 1
ATOM 709 C CA . PRO A 1 88 ? -4.172 4.084 -6.545 1.00 87.00 88 PRO A CA 1
ATOM 710 C C . PRO A 1 88 ? -5.509 4.770 -6.293 1.00 87.00 88 PRO A C 1
ATOM 712 O O . PRO A 1 88 ? -6.546 4.413 -6.855 1.00 87.00 88 PRO A O 1
ATOM 715 N N . ASN A 1 89 ? -5.481 5.795 -5.454 1.00 80.25 89 ASN A N 1
ATOM 716 C CA . ASN A 1 89 ? -6.618 6.672 -5.257 1.00 80.25 89 ASN A CA 1
ATOM 717 C C . ASN A 1 89 ? -6.160 8.125 -5.401 1.00 80.25 89 ASN A C 1
ATOM 719 O O . ASN A 1 89 ? -4.986 8.439 -5.239 1.00 80.25 89 ASN A O 1
ATOM 723 N N . LEU A 1 90 ? -7.091 9.029 -5.702 1.00 73.44 90 LEU A N 1
ATOM 724 C CA . LEU A 1 90 ? -6.774 10.438 -5.974 1.00 73.44 90 LEU A CA 1
ATOM 725 C C . LEU A 1 90 ? -6.206 11.202 -4.761 1.00 73.44 90 LEU A C 1
ATOM 727 O O . LEU A 1 90 ? -5.797 12.351 -4.904 1.00 73.44 90 LEU A O 1
ATOM 731 N N . GLN A 1 91 ? -6.223 10.604 -3.567 1.00 74.94 91 GLN A N 1
ATOM 732 C CA . GLN A 1 91 ? -5.806 11.252 -2.324 1.00 74.94 91 GLN A CA 1
ATOM 733 C C . GLN A 1 91 ? -4.338 10.974 -1.980 1.00 74.94 91 GLN A C 1
ATOM 735 O O . GLN A 1 91 ? -3.733 11.786 -1.280 1.00 74.94 91 GLN A O 1
ATOM 740 N N . TYR A 1 92 ? -3.754 9.889 -2.501 1.00 77.38 92 TYR A N 1
ATOM 741 C CA . TYR A 1 92 ? -2.375 9.491 -2.217 1.00 77.38 92 TYR A CA 1
ATOM 742 C C . TYR A 1 92 ? -1.569 9.327 -3.496 1.00 77.38 92 TYR A C 1
ATOM 744 O O . TYR A 1 92 ? -1.995 8.676 -4.446 1.00 77.38 92 TYR A O 1
ATOM 752 N N . ALA A 1 93 ? -0.375 9.907 -3.492 1.00 82.38 93 ALA A N 1
ATOM 753 C CA . ALA A 1 93 ? 0.614 9.715 -4.538 1.00 82.38 93 ALA A CA 1
ATOM 754 C C . ALA A 1 93 ? 1.989 9.590 -3.887 1.00 82.38 93 ALA A C 1
ATOM 756 O O . ALA A 1 93 ? 2.434 10.516 -3.200 1.00 82.38 93 ALA A O 1
ATOM 757 N N . ALA A 1 94 ? 2.640 8.450 -4.103 1.00 85.38 94 ALA A N 1
ATOM 758 C CA . ALA A 1 94 ? 3.978 8.185 -3.599 1.00 85.38 94 ALA A CA 1
ATOM 759 C C . ALA A 1 94 ? 5.043 8.570 -4.643 1.00 85.38 94 ALA A C 1
ATOM 761 O O . ALA A 1 94 ? 4.836 8.318 -5.834 1.00 85.38 94 ALA A O 1
ATOM 762 N N . PRO A 1 95 ? 6.167 9.183 -4.227 1.00 86.94 95 PRO A N 1
ATOM 763 C CA . PRO A 1 95 ? 7.267 9.547 -5.117 1.00 86.94 95 PRO A CA 1
ATOM 764 C C . PRO A 1 95 ? 8.154 8.324 -5.387 1.00 86.94 95 PRO A C 1
ATOM 766 O O . PRO A 1 95 ? 9.258 8.221 -4.865 1.00 86.94 95 PRO A O 1
ATOM 769 N N . VAL A 1 96 ? 7.639 7.377 -6.164 1.00 89.56 96 VAL A N 1
ATOM 770 C CA . VAL A 1 96 ? 8.314 6.111 -6.472 1.00 89.56 96 VAL A CA 1
ATOM 771 C C . VAL A 1 96 ? 8.678 6.018 -7.951 1.00 89.56 96 VAL A C 1
ATOM 773 O O . VAL A 1 96 ? 8.119 6.737 -8.782 1.00 89.56 96 VAL A O 1
ATOM 776 N N . LEU A 1 97 ? 9.592 5.103 -8.279 1.00 92.56 97 LEU A N 1
ATOM 777 C CA . LEU A 1 97 ? 9.930 4.740 -9.655 1.00 92.56 97 LEU A CA 1
ATOM 778 C C . LEU A 1 97 ? 8.675 4.356 -10.452 1.00 92.56 97 LEU A C 1
ATOM 780 O O . LEU A 1 97 ? 7.776 3.690 -9.933 1.00 92.56 97 LEU A O 1
ATOM 784 N N . MET A 1 98 ? 8.620 4.751 -11.724 1.00 94.25 98 MET A N 1
ATOM 785 C CA . MET A 1 98 ? 7.548 4.337 -12.632 1.00 94.25 98 MET A CA 1
ATOM 786 C C . MET A 1 98 ? 8.022 3.208 -13.543 1.00 94.25 98 MET A C 1
ATOM 788 O O . MET A 1 98 ? 9.047 3.325 -14.201 1.00 94.25 98 MET A O 1
ATOM 792 N N . ALA A 1 99 ? 7.255 2.132 -13.633 1.00 95.81 99 ALA A N 1
ATOM 793 C CA . ALA A 1 99 ? 7.432 1.079 -14.615 1.00 95.81 99 ALA A CA 1
ATOM 794 C C . ALA A 1 99 ? 6.303 1.163 -15.648 1.00 95.81 99 ALA A C 1
ATOM 796 O O . ALA A 1 99 ? 5.133 1.256 -15.285 1.00 95.81 99 ALA A O 1
ATOM 797 N N . SER A 1 100 ? 6.634 1.147 -16.933 1.00 95.31 100 SER A N 1
ATOM 798 C CA . SER A 1 100 ? 5.656 1.322 -18.019 1.00 95.31 100 SER A CA 1
ATOM 799 C C . SER A 1 100 ? 5.900 0.363 -19.175 1.00 95.31 100 SER A C 1
ATOM 801 O O . SER A 1 100 ? 7.008 -0.146 -19.306 1.00 95.31 100 SER A O 1
ATOM 803 N N . GLY A 1 101 ? 4.887 0.151 -20.015 1.00 92.19 101 GLY A N 1
ATOM 804 C CA . GLY A 1 101 ? 4.937 -0.785 -21.142 1.00 92.19 101 GLY A CA 1
ATOM 805 C C . GLY A 1 101 ? 4.087 -2.035 -20.901 1.00 92.19 101 GLY A C 1
ATOM 806 O O . GLY A 1 101 ? 3.116 -1.972 -20.137 1.00 92.19 101 GLY A O 1
ATOM 807 N N . ASP A 1 102 ? 4.425 -3.153 -21.547 1.00 92.00 102 ASP A N 1
ATOM 808 C CA . ASP A 1 102 ? 3.662 -4.403 -21.422 1.00 92.00 102 ASP A CA 1
ATOM 809 C C . ASP A 1 102 ? 4.020 -5.151 -20.130 1.00 92.00 102 ASP A C 1
ATOM 811 O O . ASP A 1 102 ? 4.884 -6.027 -20.076 1.00 92.00 102 ASP A O 1
ATOM 815 N N . ILE A 1 103 ? 3.378 -4.740 -19.036 1.00 94.81 103 ILE A N 1
ATOM 816 C CA . ILE A 1 103 ? 3.662 -5.246 -17.694 1.00 94.81 103 ILE A CA 1
ATOM 817 C C . ILE A 1 103 ? 2.456 -6.020 -17.164 1.00 94.81 103 ILE A C 1
ATOM 819 O O . ILE A 1 103 ? 1.456 -5.456 -16.707 1.00 94.81 103 ILE A O 1
ATOM 823 N N . SER A 1 104 ? 2.571 -7.346 -17.165 1.00 94.00 104 SER A N 1
ATOM 824 C CA . SER A 1 104 ? 1.616 -8.218 -16.483 1.00 94.00 104 SER A CA 1
ATOM 825 C C . SER A 1 104 ? 1.774 -8.138 -14.960 1.00 94.00 104 SER A C 1
ATOM 827 O O . SER A 1 104 ? 2.831 -7.778 -14.437 1.00 94.00 104 SER A O 1
ATOM 829 N N . LEU A 1 105 ? 0.727 -8.522 -14.222 1.00 94.56 105 LEU A N 1
ATOM 830 C CA . LEU A 1 105 ? 0.786 -8.558 -12.759 1.00 94.56 105 LEU A CA 1
ATOM 831 C C . LEU A 1 105 ? 1.886 -9.508 -12.259 1.00 94.56 105 LEU A C 1
ATOM 833 O O . LEU A 1 105 ? 2.618 -9.157 -11.343 1.00 94.56 105 LEU A O 1
ATOM 837 N N . SER A 1 106 ? 2.041 -10.676 -12.891 1.00 95.56 106 SER A N 1
ATOM 838 C CA . SER A 1 106 ? 3.067 -11.655 -12.516 1.00 95.56 106 SER A CA 1
ATOM 839 C C . SER A 1 106 ? 4.485 -11.160 -12.787 1.00 95.56 106 SER A C 1
ATOM 841 O O . SER A 1 106 ? 5.389 -11.475 -12.018 1.00 95.56 106 SER A O 1
ATOM 843 N N . LEU A 1 107 ? 4.688 -10.378 -13.855 1.00 95.69 107 LEU A N 1
ATOM 844 C CA . LEU A 1 107 ? 5.971 -9.727 -14.109 1.00 95.69 107 LEU A CA 1
ATOM 845 C C . LEU A 1 107 ? 6.250 -8.680 -13.026 1.00 95.69 107 LEU A C 1
ATOM 847 O O . LEU A 1 107 ? 7.316 -8.708 -12.413 1.00 95.69 107 LEU A O 1
ATOM 851 N N . ALA A 1 108 ? 5.265 -7.817 -12.751 1.00 96.88 108 ALA A N 1
ATOM 852 C CA . ALA A 1 108 ? 5.359 -6.746 -11.764 1.00 96.88 108 ALA A CA 1
ATOM 853 C C . ALA A 1 108 ? 5.652 -7.254 -10.348 1.00 96.88 108 ALA A C 1
ATOM 855 O O . ALA A 1 108 ? 6.471 -6.665 -9.660 1.00 96.88 108 ALA A O 1
ATOM 856 N N . THR A 1 109 ? 5.024 -8.342 -9.900 1.00 97.06 109 THR A N 1
ATOM 857 C CA . THR A 1 109 ? 5.255 -8.903 -8.554 1.00 97.06 109 THR A CA 1
ATOM 858 C C . THR A 1 109 ? 6.387 -9.940 -8.511 1.00 97.06 109 THR A C 1
ATOM 860 O O . THR A 1 109 ? 6.677 -10.496 -7.449 1.00 97.06 109 THR A O 1
ATOM 863 N N . GLY A 1 110 ? 7.005 -10.229 -9.659 1.00 96.81 110 GLY A N 1
ATOM 864 C CA . GLY A 1 110 ? 8.050 -11.235 -9.843 1.00 96.81 110 GLY A CA 1
ATOM 865 C C . GLY A 1 110 ? 9.373 -10.610 -10.309 1.00 96.81 110 GLY A C 1
ATOM 866 O O . GLY A 1 110 ? 9.915 -9.779 -9.584 1.00 96.81 110 GLY A O 1
ATOM 867 N N . PRO A 1 111 ? 9.906 -10.960 -11.495 1.00 96.31 111 PRO A N 1
ATOM 868 C CA . PRO A 1 111 ? 11.238 -10.515 -11.922 1.00 96.31 111 PRO A CA 1
ATOM 869 C C . PRO A 1 111 ? 11.433 -8.992 -11.979 1.00 96.31 111 PRO A C 1
ATOM 871 O O . PRO A 1 111 ? 12.512 -8.499 -11.653 1.00 96.31 111 PRO A O 1
ATOM 874 N N . LEU A 1 112 ? 10.401 -8.226 -12.360 1.00 95.88 112 LEU A N 1
ATOM 875 C CA . LEU A 1 112 ? 10.497 -6.763 -12.392 1.00 95.88 112 LEU A CA 1
ATOM 876 C C . LEU A 1 112 ? 10.596 -6.176 -10.979 1.00 95.88 112 LEU A C 1
ATOM 878 O O . LEU A 1 112 ? 11.316 -5.200 -10.777 1.00 95.88 112 LEU A O 1
ATOM 882 N N . PHE A 1 113 ? 9.916 -6.786 -10.001 1.00 97.62 113 PHE A N 1
ATOM 883 C CA . PHE A 1 113 ? 10.069 -6.412 -8.597 1.00 97.62 113 PHE A CA 1
ATOM 884 C C . PHE A 1 113 ? 11.519 -6.577 -8.155 1.00 97.62 113 PHE A C 1
ATOM 886 O O . PHE A 1 113 ? 12.064 -5.665 -7.547 1.00 97.62 113 PHE A O 1
ATOM 893 N N . ASP A 1 114 ? 12.143 -7.713 -8.471 1.00 96.62 114 ASP A N 1
ATOM 894 C CA . ASP A 1 114 ? 13.513 -8.008 -8.039 1.00 96.62 114 ASP A CA 1
ATOM 895 C C . ASP A 1 114 ? 14.508 -6.985 -8.605 1.00 96.62 114 ASP A C 1
ATOM 897 O O . ASP A 1 114 ? 15.358 -6.476 -7.874 1.00 96.62 114 ASP A O 1
ATOM 901 N N . LEU A 1 115 ? 14.353 -6.621 -9.883 1.00 93.94 115 LEU A N 1
ATOM 902 C CA . LEU A 1 115 ? 15.159 -5.582 -10.525 1.00 93.94 115 LEU A CA 1
ATOM 903 C C . LEU A 1 115 ? 14.963 -4.211 -9.868 1.00 93.94 115 LEU A C 1
ATOM 905 O O . LEU A 1 115 ? 15.938 -3.532 -9.552 1.00 93.94 115 LEU A O 1
ATOM 909 N N . ILE A 1 116 ? 13.715 -3.783 -9.674 1.00 94.81 116 ILE A N 1
ATOM 910 C CA . ILE A 1 116 ? 13.435 -2.462 -9.105 1.00 94.81 116 ILE A CA 1
ATOM 911 C C . ILE A 1 116 ? 13.859 -2.402 -7.638 1.00 94.81 116 ILE A C 1
ATOM 913 O O . ILE A 1 116 ? 14.450 -1.409 -7.235 1.00 94.81 116 ILE A O 1
ATOM 917 N N . ALA A 1 117 ? 13.634 -3.459 -6.857 1.00 94.62 117 ALA A N 1
ATOM 918 C CA . ALA A 1 117 ? 14.110 -3.547 -5.481 1.00 94.62 117 ALA A CA 1
ATOM 919 C C . ALA A 1 117 ? 15.637 -3.407 -5.414 1.00 94.62 117 ALA A C 1
ATOM 921 O O . ALA A 1 117 ? 16.133 -2.639 -4.598 1.00 94.62 117 ALA A O 1
ATOM 922 N N . PHE A 1 118 ? 16.369 -4.066 -6.318 1.00 91.94 118 PHE A N 1
ATOM 923 C CA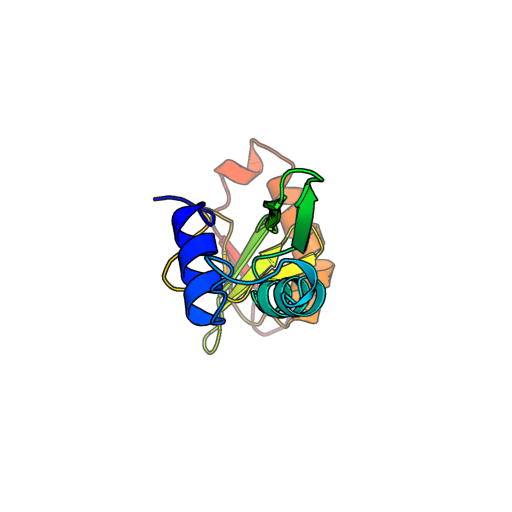 . PHE A 1 118 ? 17.820 -3.912 -6.431 1.00 91.94 118 PHE A CA 1
ATOM 924 C C . PHE A 1 118 ? 18.239 -2.469 -6.764 1.00 91.94 118 PHE A C 1
ATOM 926 O O . PHE A 1 118 ? 19.176 -1.951 -6.166 1.00 91.94 118 PHE A O 1
ATOM 933 N N . ILE A 1 119 ? 17.532 -1.797 -7.679 1.00 89.62 119 ILE A N 1
ATOM 934 C CA . ILE A 1 119 ? 17.788 -0.384 -8.015 1.00 89.62 119 ILE A CA 1
ATOM 935 C C . ILE A 1 119 ? 17.484 0.537 -6.821 1.00 89.62 119 ILE A C 1
ATOM 937 O O . ILE A 1 119 ? 18.216 1.495 -6.577 1.00 89.62 119 ILE A O 1
ATOM 941 N N . SER A 1 120 ? 16.395 0.276 -6.097 1.00 87.12 120 SER A N 1
ATOM 942 C CA . SER A 1 120 ? 15.918 1.109 -4.990 1.00 87.12 120 SER A CA 1
ATOM 943 C C . SER A 1 120 ? 16.707 0.932 -3.691 1.00 87.12 120 SER A C 1
ATOM 945 O O . SER A 1 120 ? 16.692 1.846 -2.872 1.00 87.12 120 SER A O 1
ATOM 947 N N . ASP A 1 121 ? 17.391 -0.200 -3.500 1.00 88.50 121 ASP A N 1
ATOM 948 C CA . ASP A 1 121 ? 18.229 -0.463 -2.318 1.00 88.50 121 ASP A CA 1
ATOM 949 C C . ASP A 1 121 ? 19.516 0.386 -2.309 1.00 88.50 121 ASP A C 1
ATOM 951 O O . ASP A 1 121 ? 20.129 0.603 -1.264 1.00 88.50 121 ASP A O 1
ATOM 955 N N . ASP A 1 122 ? 19.903 0.933 -3.465 1.00 85.50 122 ASP A N 1
ATOM 956 C CA . ASP A 1 122 ? 21.084 1.776 -3.610 1.00 85.50 122 ASP A CA 1
ATOM 957 C C . ASP A 1 122 ? 20.712 3.282 -3.681 1.00 85.50 122 ASP A C 1
ATOM 959 O O . ASP A 1 122 ? 20.042 3.738 -4.622 1.00 85.50 122 ASP A O 1
ATOM 963 N N . PRO A 1 123 ? 21.164 4.112 -2.713 1.00 78.19 123 PRO A N 1
ATOM 964 C CA . PRO A 1 123 ? 20.900 5.554 -2.697 1.00 78.19 123 PRO A CA 1
ATOM 965 C C . PRO A 1 123 ? 21.475 6.323 -3.892 1.00 78.19 123 PRO A C 1
ATOM 967 O O . PRO A 1 123 ? 20.988 7.403 -4.224 1.00 78.19 123 PRO A O 1
ATOM 970 N N . PHE A 1 124 ? 22.531 5.818 -4.529 1.00 81.25 124 PHE A N 1
ATOM 971 C CA . PHE A 1 124 ? 23.045 6.388 -5.765 1.00 81.25 124 PHE A CA 1
ATOM 972 C C . PHE A 1 124 ? 22.051 6.102 -6.893 1.00 81.25 124 PHE A C 1
ATOM 974 O O . PHE A 1 124 ? 21.513 7.042 -7.473 1.00 81.25 124 PHE A O 1
ATOM 981 N N . TRP A 1 125 ? 21.724 4.835 -7.159 1.00 78.00 125 TRP A N 1
ATOM 982 C CA . TRP A 1 125 ? 20.868 4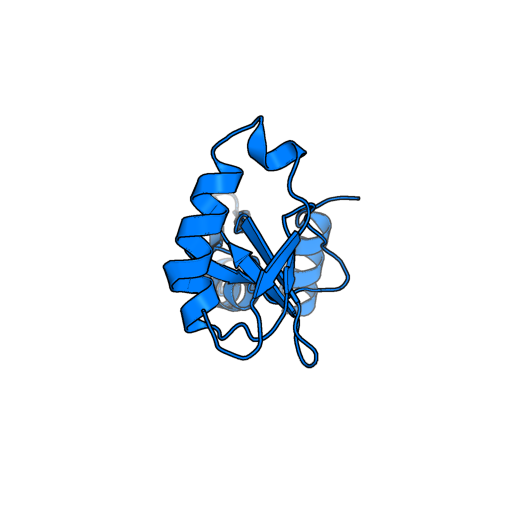.462 -8.295 1.00 78.00 125 TRP A CA 1
ATOM 983 C C . TRP A 1 125 ? 19.432 4.989 -8.197 1.00 78.00 125 TRP A C 1
ATOM 985 O O . TRP A 1 125 ? 18.890 5.467 -9.198 1.00 78.00 125 TRP A O 1
ATOM 995 N N . SER A 1 126 ? 18.842 4.990 -7.000 1.00 73.19 126 SER A N 1
ATOM 996 C CA . SER A 1 126 ? 17.490 5.524 -6.764 1.00 73.19 126 SER A CA 1
ATOM 997 C C . SER A 1 126 ? 17.340 7.014 -7.103 1.00 73.19 126 SER A C 1
ATOM 999 O O . SER A 1 126 ? 16.234 7.460 -7.400 1.00 73.19 126 SER A O 1
ATOM 1001 N N . ASN A 1 127 ? 18.438 7.778 -7.129 1.00 75.44 127 ASN A N 1
ATOM 1002 C CA . ASN A 1 127 ? 18.438 9.189 -7.526 1.00 75.44 127 ASN A CA 1
ATOM 1003 C C . ASN A 1 127 ? 18.629 9.415 -9.037 1.00 75.44 127 ASN A C 1
ATOM 1005 O O . ASN A 1 127 ? 18.344 10.511 -9.523 1.00 75.44 127 ASN A O 1
ATOM 1009 N N . PHE A 1 128 ? 19.111 8.418 -9.787 1.00 77.50 128 PHE A N 1
ATOM 1010 C CA . PHE A 1 128 ? 19.359 8.544 -11.231 1.00 77.50 128 PHE A CA 1
ATOM 1011 C C . PHE A 1 128 ? 18.225 7.991 -12.092 1.00 77.50 128 PHE A C 1
ATOM 1013 O O . PHE A 1 128 ? 18.002 8.487 -13.199 1.00 77.50 128 PHE A O 1
ATOM 1020 N N . PHE A 1 129 ? 17.496 6.985 -11.609 1.00 77.12 129 PHE A N 1
ATOM 1021 C CA . PHE A 1 129 ? 16.416 6.369 -12.371 1.00 77.12 129 PHE A CA 1
ATOM 1022 C C . PHE A 1 129 ? 15.052 6.895 -11.930 1.00 77.12 129 PHE A C 1
ATOM 1024 O O . PHE A 1 129 ? 14.667 6.778 -10.772 1.00 77.12 129 PHE A O 1
ATOM 1031 N N . ALA A 1 130 ? 14.293 7.435 -12.885 1.00 82.12 130 ALA A N 1
ATOM 1032 C CA . ALA A 1 130 ? 12.905 7.855 -12.677 1.00 82.12 130 ALA A CA 1
ATOM 1033 C C . ALA A 1 130 ? 11.889 6.892 -13.316 1.00 82.12 130 ALA A C 1
ATOM 1035 O O . ALA A 1 130 ? 10.733 6.835 -12.889 1.00 82.12 130 ALA A O 1
ATOM 1036 N N . GLN A 1 131 ? 12.314 6.123 -14.326 1.00 90.25 131 GLN A N 1
ATOM 1037 C CA . GLN A 1 131 ? 11.437 5.239 -15.082 1.00 90.25 131 GLN A CA 1
ATOM 1038 C C . GLN A 1 131 ? 12.159 3.984 -15.587 1.00 90.25 131 GLN A C 1
ATOM 1040 O O . GLN A 1 131 ? 13.313 4.046 -16.005 1.00 90.25 131 GLN A O 1
ATOM 1045 N N . VAL A 1 132 ? 11.431 2.869 -15.600 1.00 91.94 132 VAL A N 1
ATOM 1046 C CA . VAL A 1 132 ? 11.766 1.619 -16.288 1.00 91.94 132 VAL A CA 1
ATOM 1047 C C . VAL A 1 132 ? 10.708 1.375 -17.368 1.00 91.94 132 VAL A C 1
ATOM 1049 O O . VAL A 1 132 ? 9.509 1.540 -17.132 1.00 91.94 132 VAL A O 1
ATOM 1052 N N . TYR A 1 133 ? 11.137 1.001 -18.571 1.00 93.25 133 TYR A N 1
ATOM 1053 C CA . TYR A 1 133 ? 10.239 0.678 -19.680 1.00 93.25 133 TYR A CA 1
ATOM 1054 C C . TYR A 1 133 ? 10.417 -0.783 -20.094 1.00 93.25 133 TYR A C 1
ATOM 1056 O O . TYR A 1 133 ? 11.545 -1.219 -20.311 1.00 93.25 133 TYR A O 1
ATOM 1064 N N . VAL A 1 134 ? 9.307 -1.517 -20.191 1.00 91.50 134 VAL A N 1
ATOM 1065 C CA . VAL A 1 134 ? 9.254 -2.914 -20.633 1.00 91.50 134 VAL A CA 1
ATOM 1066 C C . VAL A 1 134 ? 8.632 -2.959 -22.035 1.00 91.50 134 VAL A C 1
ATOM 1068 O O . VAL A 1 134 ? 7.453 -2.628 -22.178 1.00 91.50 134 VAL A O 1
ATOM 1071 N N . PRO A 1 135 ? 9.397 -3.327 -23.073 1.00 87.69 135 PRO A N 1
ATOM 1072 C CA . PRO A 1 135 ? 8.885 -3.407 -24.436 1.00 87.69 135 PRO A CA 1
ATOM 1073 C C . PRO A 1 135 ? 7.894 -4.568 -24.634 1.00 87.69 135 PRO A C 1
ATOM 1075 O O . PRO A 1 135 ? 7.865 -5.534 -23.874 1.00 87.69 135 PRO A O 1
ATOM 1078 N N . ASP A 1 136 ? 7.102 -4.482 -25.706 1.00 79.31 136 ASP A N 1
ATOM 1079 C CA . ASP A 1 136 ? 5.972 -5.377 -26.028 1.00 79.31 136 ASP A CA 1
ATOM 1080 C C . ASP A 1 136 ? 6.351 -6.859 -26.269 1.00 79.31 136 ASP A C 1
ATOM 1082 O O . ASP A 1 136 ? 5.491 -7.704 -26.509 1.00 79.31 136 ASP A O 1
ATOM 1086 N N . ASN A 1 137 ? 7.640 -7.202 -26.241 1.00 70.81 137 ASN A N 1
ATOM 1087 C CA . ASN A 1 137 ? 8.146 -8.573 -26.348 1.00 70.81 137 ASN A CA 1
ATOM 1088 C C . ASN A 1 137 ? 8.410 -9.236 -24.980 1.00 70.81 137 ASN A C 1
ATOM 1090 O O . ASN A 1 137 ? 8.843 -10.390 -24.953 1.00 70.81 137 ASN A O 1
ATOM 1094 N N . GLY A 1 138 ? 8.162 -8.537 -23.865 1.00 55.19 138 GLY A N 1
ATOM 1095 C CA . GLY A 1 138 ? 8.299 -9.077 -22.509 1.00 55.19 138 GLY A CA 1
ATOM 1096 C C . GLY A 1 138 ? 9.729 -9.477 -22.117 1.00 55.19 138 GLY A C 1
ATOM 1097 O O . GLY A 1 138 ? 9.887 -10.279 -21.193 1.00 55.19 138 GLY A O 1
ATOM 1098 N N . GLN A 1 139 ? 10.746 -8.958 -22.823 1.00 48.72 139 GLN A N 1
ATOM 1099 C CA . GLN A 1 139 ? 12.179 -9.151 -22.555 1.00 48.72 139 GLN A CA 1
ATOM 1100 C C . GLN A 1 139 ? 12.887 -7.819 -22.330 1.00 48.72 139 GLN A C 1
ATOM 1102 O O . GLN A 1 139 ? 12.612 -6.870 -23.097 1.00 48.72 139 GLN A O 1
#

Foldseek 3Di:
DDQDDDPVNVVVQCVVVVNDCPPDDLVVDPQVVSFVSVVVQLQWPGWDWDADPVGDIDIDTHGFAFAEWEDEPVAIWTQGPVLGIHHDDPVHDHQHAYEYEPDDSCNSSPPVVVVSVVQSVDPVSRVVGRYHYQYPVRD

Organism: Porphyromonas gingivalis (NCBI:txid837)